Protein AF-A0A6J4YA40-F1 (afdb_monomer_lite)

Sequence (109 aa):
KDQALGWDHAGTLNLNIQYGKMSMALFAQAASFMMRSRIGLPAAQWDAQHLAKDFFRALEGDIRVKGDTIIVTYYNAPNADRMRSHYENLPDKLAAEGIQPTVPWLYDY

pLDDT: mean 81.83, std 14.82, range [37.94, 95.5]

Structure (mmCIF, N/CA/C/O backbone):
data_AF-A0A6J4YA40-F1
#
_entry.id   AF-A0A6J4YA40-F1
#
loop_
_atom_site.group_PDB
_atom_site.id
_atom_site.type_symbol
_atom_site.label_atom_id
_atom_site.label_alt_id
_atom_site.label_comp_id
_atom_site.label_asym_id
_atom_site.label_entity_id
_atom_site.label_seq_id
_atom_site.pdbx_PDB_ins_code
_atom_site.Cartn_x
_atom_site.Cartn_y
_atom_site.Cartn_z
_atom_site.occupancy
_atom_site.B_iso_or_equiv
_atom_site.auth_seq_id
_atom_site.auth_comp_id
_atom_site.auth_asym_id
_atom_site.auth_atom_id
_atom_site.pdbx_PDB_model_num
ATOM 1 N N . LYS A 1 1 ? -21.238 32.178 38.472 1.00 37.94 1 LYS A N 1
ATOM 2 C CA . LYS A 1 1 ? -20.021 31.346 38.668 1.00 37.94 1 LYS A CA 1
ATOM 3 C C . LYS A 1 1 ? -19.946 30.473 37.417 1.00 37.94 1 LYS A C 1
ATOM 5 O O . LYS A 1 1 ? -20.228 29.295 37.493 1.00 37.94 1 LYS A O 1
ATOM 10 N N . ASP A 1 2 ? -19.686 31.057 36.247 1.00 42.84 2 ASP A N 1
ATOM 11 C CA . ASP A 1 2 ? -20.047 30.396 34.983 1.00 42.84 2 ASP A CA 1
ATOM 12 C C . ASP A 1 2 ? -19.024 30.711 33.901 1.00 42.84 2 ASP A C 1
ATOM 14 O O . ASP A 1 2 ? -19.190 31.653 33.136 1.00 42.84 2 ASP A O 1
ATOM 18 N N . GLN A 1 3 ? -17.934 29.944 33.891 1.00 44.72 3 GLN A N 1
ATOM 19 C CA . GLN A 1 3 ? -17.050 29.757 32.736 1.00 44.72 3 GLN A CA 1
ATOM 20 C C . GLN A 1 3 ? -16.033 28.657 33.072 1.00 44.72 3 GLN A C 1
ATOM 22 O O . GLN A 1 3 ? -14.911 28.928 33.482 1.00 44.72 3 GLN A O 1
ATOM 27 N N . ALA A 1 4 ? -16.442 27.392 32.959 1.00 47.28 4 ALA A N 1
ATOM 28 C CA . ALA A 1 4 ? -15.507 26.260 33.024 1.00 47.28 4 ALA A CA 1
ATOM 29 C C . ALA A 1 4 ? -15.964 25.032 32.213 1.00 47.28 4 ALA A C 1
ATOM 31 O O . ALA A 1 4 ? -15.445 23.940 32.396 1.00 47.28 4 ALA A O 1
ATOM 32 N N . LEU A 1 5 ? -16.918 25.186 31.291 1.00 46.88 5 LEU A N 1
ATOM 33 C CA . LEU A 1 5 ? -17.317 24.122 30.365 1.00 46.88 5 LEU A CA 1
ATOM 34 C C . LEU A 1 5 ? -16.593 24.335 29.033 1.00 46.88 5 LEU A C 1
ATOM 36 O O . LEU A 1 5 ? -17.147 24.893 28.095 1.00 46.88 5 LEU A O 1
ATOM 40 N N . GLY A 1 6 ? -15.312 23.969 28.971 1.00 48.66 6 GLY A N 1
ATOM 41 C CA . GLY A 1 6 ? -14.576 23.958 27.698 1.00 48.66 6 GLY A CA 1
ATOM 42 C C . GLY A 1 6 ? -13.053 23.929 27.807 1.00 48.66 6 GLY A C 1
ATOM 43 O O . GLY A 1 6 ? -12.393 23.450 26.891 1.00 48.66 6 GLY A O 1
ATOM 44 N N . TRP A 1 7 ? -12.479 24.379 28.924 1.00 44.69 7 TRP A N 1
ATOM 45 C CA . TRP A 1 7 ? -11.018 24.472 29.068 1.00 44.69 7 TRP A CA 1
ATOM 46 C C . TRP A 1 7 ? -10.345 23.175 29.542 1.00 44.69 7 TRP A C 1
ATOM 48 O O . TRP A 1 7 ? -9.190 22.947 29.200 1.00 44.69 7 TRP A O 1
ATOM 58 N N . ASP A 1 8 ? -11.073 22.276 30.210 1.00 49.50 8 ASP A N 1
ATOM 59 C CA . ASP A 1 8 ? -10.515 21.010 30.723 1.00 49.50 8 ASP A CA 1
ATOM 60 C C . ASP A 1 8 ? -10.483 19.868 29.686 1.00 49.50 8 ASP A C 1
ATOM 62 O O . ASP A 1 8 ? -9.930 18.800 29.936 1.00 49.50 8 ASP A O 1
ATOM 66 N N . HIS A 1 9 ? -11.099 20.051 28.511 1.00 49.66 9 HIS A N 1
ATOM 67 C CA . HIS A 1 9 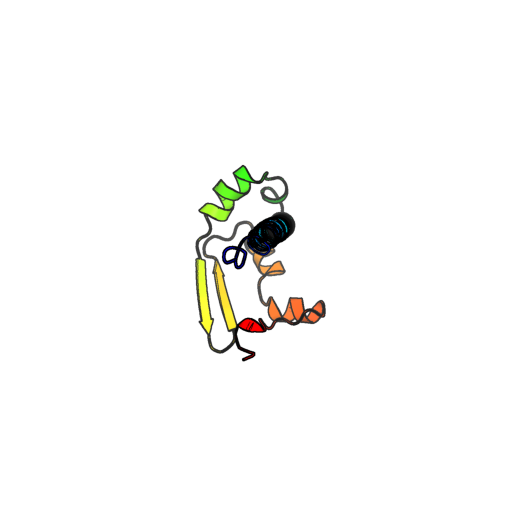? -11.136 19.044 27.431 1.00 49.66 9 HIS A CA 1
ATOM 68 C C . HIS A 1 9 ? -10.512 19.532 26.113 1.00 49.66 9 HIS A C 1
ATOM 70 O O . HIS A 1 9 ? -10.165 18.726 25.253 1.00 49.66 9 HIS A O 1
ATOM 76 N N . ALA A 1 10 ? -10.307 20.843 25.939 1.00 48.69 10 ALA A N 1
ATOM 77 C CA . ALA A 1 10 ? -9.671 21.382 24.736 1.00 48.69 10 ALA A CA 1
ATOM 78 C C . ALA A 1 10 ? -8.191 20.963 24.611 1.00 48.69 10 ALA A C 1
ATOM 80 O O . ALA A 1 10 ? -7.713 20.689 23.509 1.00 48.69 10 ALA A O 1
ATOM 81 N N . GLY A 1 11 ? -7.473 20.857 25.738 1.00 54.09 11 GLY A N 1
ATOM 82 C CA . GLY A 1 11 ? -6.084 20.385 25.764 1.00 54.09 11 GLY A CA 1
ATOM 83 C C . GLY A 1 11 ? -5.944 18.898 25.416 1.00 54.09 11 GLY A C 1
ATOM 84 O O . GLY A 1 11 ? -5.053 18.523 24.653 1.00 54.09 11 GLY A O 1
ATOM 85 N N . THR A 1 12 ? -6.858 18.054 25.904 1.00 56.47 12 THR A N 1
ATOM 86 C CA . THR A 1 12 ? -6.861 16.602 25.654 1.00 56.47 12 THR A CA 1
ATOM 87 C C . THR A 1 12 ? -7.319 16.250 24.241 1.00 56.47 12 THR A C 1
ATOM 89 O O . THR A 1 12 ? -6.730 15.367 23.622 1.00 56.47 12 THR A O 1
ATOM 92 N N . LEU A 1 13 ? -8.290 16.972 23.668 1.00 60.00 13 LEU A N 1
ATOM 93 C CA . LEU A 1 13 ? -8.649 16.821 22.252 1.00 60.00 13 LEU A CA 1
ATOM 94 C C . LEU A 1 13 ? -7.473 17.156 21.327 1.00 60.00 13 LEU A C 1
ATOM 96 O O . LEU A 1 13 ? -7.234 16.437 20.359 1.00 60.00 13 LEU A O 1
ATOM 100 N N . ASN A 1 14 ? -6.699 18.199 21.637 1.00 71.06 14 ASN A N 1
ATOM 101 C CA . ASN A 1 14 ? -5.507 18.540 20.860 1.00 71.06 14 ASN A CA 1
ATOM 102 C C . ASN A 1 14 ? -4.423 17.454 20.984 1.00 71.06 14 ASN A C 1
ATOM 104 O O . ASN A 1 14 ? -3.840 17.055 19.978 1.00 71.06 14 ASN A O 1
ATOM 108 N N . LEU A 1 15 ? -4.218 16.900 22.184 1.00 72.31 15 LEU A N 1
ATOM 109 C CA . LEU A 1 15 ? -3.323 15.757 22.402 1.00 72.31 15 LEU A CA 1
ATOM 110 C C . LEU A 1 15 ? -3.759 14.516 21.612 1.00 72.31 15 LEU A C 1
ATOM 112 O O . LEU A 1 15 ? -2.926 13.911 20.947 1.00 72.31 15 LEU A O 1
ATOM 116 N N . ASN A 1 16 ? -5.049 14.173 21.604 1.00 76.75 16 ASN A N 1
ATOM 117 C CA . ASN A 1 16 ? -5.568 13.037 20.834 1.00 76.75 16 ASN A CA 1
ATOM 118 C C . ASN A 1 16 ? -5.416 13.245 19.321 1.00 76.75 16 ASN A C 1
ATOM 120 O O . ASN A 1 16 ? -5.069 12.311 18.600 1.00 76.75 16 ASN A O 1
ATOM 124 N N . ILE A 1 17 ? -5.618 14.472 18.830 1.00 76.06 17 ILE A N 1
ATOM 125 C CA . ILE A 1 17 ? -5.391 14.819 17.420 1.00 76.06 17 ILE A CA 1
ATOM 126 C C . ILE A 1 17 ? -3.905 14.714 17.070 1.00 76.06 17 ILE A C 1
ATOM 128 O O . ILE A 1 17 ? -3.560 14.175 16.020 1.00 76.06 17 ILE A O 1
ATOM 132 N N . GLN A 1 18 ? -3.014 15.218 17.925 1.00 77.31 18 GLN A N 1
ATOM 133 C CA . GLN A 1 18 ? -1.570 15.115 17.712 1.00 77.31 18 GLN A CA 1
ATOM 134 C C . GLN A 1 18 ? -1.101 13.662 17.759 1.00 77.31 18 GLN A C 1
ATOM 136 O O . GLN A 1 18 ? -0.365 13.242 16.870 1.00 77.31 18 GLN A O 1
ATOM 141 N N . TYR A 1 19 ? -1.587 12.884 18.724 1.00 83.38 19 TYR A N 1
ATOM 142 C CA . TYR A 1 19 ? -1.314 11.457 18.829 1.00 83.38 19 TYR A CA 1
ATOM 143 C C . TYR A 1 19 ? -1.794 10.714 17.581 1.00 83.38 19 TYR A C 1
ATOM 145 O O . TYR A 1 19 ? -1.002 10.042 16.932 1.00 83.38 19 TYR A O 1
ATOM 153 N N . GLY A 1 20 ? -3.045 10.927 17.162 1.00 85.06 20 GLY A N 1
ATOM 154 C CA . GLY A 1 20 ? -3.588 10.331 15.942 1.00 85.06 20 GLY A CA 1
ATOM 155 C C . GLY A 1 20 ? -2.782 10.697 14.693 1.00 85.06 20 GLY A C 1
ATOM 156 O O . GLY A 1 20 ? -2.490 9.827 13.873 1.00 85.06 20 GLY A O 1
ATOM 157 N N . LYS A 1 21 ? -2.346 11.959 14.566 1.00 84.88 21 LYS A N 1
ATOM 158 C CA . LYS A 1 21 ? -1.458 12.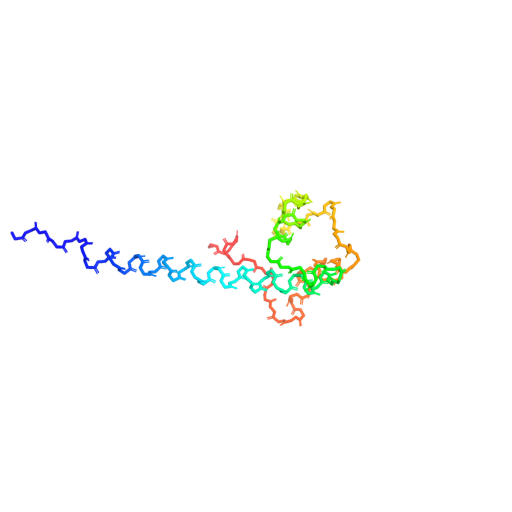401 13.477 1.00 84.88 21 LYS A CA 1
ATOM 159 C C . LYS A 1 21 ? -0.109 11.684 13.508 1.00 84.88 21 LYS A C 1
ATOM 161 O O . LYS A 1 21 ? 0.348 11.233 12.462 1.00 84.88 21 LYS A O 1
ATOM 166 N N . MET A 1 22 ? 0.518 11.563 14.678 1.00 88.44 22 MET A N 1
ATOM 167 C CA . MET A 1 22 ? 1.800 10.866 14.832 1.00 88.44 22 MET A CA 1
ATOM 168 C C . MET A 1 22 ? 1.666 9.373 14.521 1.00 88.44 22 MET A C 1
ATOM 170 O O . MET A 1 22 ? 2.459 8.841 13.748 1.00 88.44 22 MET A O 1
ATOM 174 N N . SER A 1 23 ? 0.632 8.707 15.040 1.00 90.38 23 SER A N 1
ATOM 175 C CA . SER A 1 23 ? 0.349 7.299 14.747 1.00 90.38 23 SER A CA 1
ATOM 176 C C . SER A 1 23 ? 0.110 7.071 13.255 1.00 90.38 23 SER A C 1
ATOM 178 O O . SER A 1 23 ? 0.689 6.157 12.675 1.00 90.38 23 SER A O 1
ATOM 180 N N . MET A 1 24 ? -0.675 7.933 12.602 1.00 89.75 24 MET A N 1
ATOM 181 C CA . MET A 1 24 ? -0.911 7.836 11.161 1.00 89.75 24 MET A CA 1
ATOM 182 C C . MET A 1 24 ? 0.369 8.070 10.351 1.00 89.75 24 MET A C 1
ATOM 184 O O . MET A 1 24 ? 0.611 7.364 9.374 1.00 89.75 24 MET A O 1
ATOM 188 N N . ALA A 1 25 ? 1.223 9.008 10.770 1.00 89.38 25 ALA A N 1
ATOM 189 C CA . ALA A 1 25 ? 2.520 9.227 10.137 1.00 89.38 25 ALA A CA 1
ATOM 190 C C . ALA A 1 25 ? 3.424 7.988 10.244 1.00 89.38 25 ALA A C 1
ATOM 192 O O . ALA A 1 25 ? 4.058 7.610 9.260 1.00 89.38 25 ALA A O 1
ATOM 193 N N . LEU A 1 26 ? 3.431 7.310 11.397 1.00 92.00 26 LEU A N 1
ATOM 194 C CA . LEU A 1 26 ? 4.165 6.055 11.581 1.00 92.00 26 LEU A CA 1
ATOM 195 C C . LEU A 1 26 ? 3.606 4.931 10.701 1.00 92.00 26 LEU A C 1
ATOM 197 O O . LEU A 1 26 ? 4.385 4.222 10.063 1.00 92.00 26 LEU A O 1
ATOM 201 N N . PHE A 1 27 ? 2.279 4.797 10.597 1.00 91.88 27 PHE A N 1
ATOM 202 C CA . PHE A 1 27 ? 1.665 3.837 9.676 1.00 91.88 27 PHE A CA 1
ATOM 203 C C . PHE A 1 27 ? 2.030 4.131 8.220 1.00 91.88 27 PHE A C 1
ATOM 205 O O . PHE A 1 27 ? 2.440 3.221 7.501 1.00 91.88 27 PHE A O 1
ATOM 212 N N . ALA A 1 28 ? 1.956 5.392 7.793 1.00 89.00 28 ALA A N 1
ATOM 213 C CA . ALA A 1 28 ? 2.334 5.801 6.444 1.00 89.00 28 ALA A CA 1
ATOM 214 C C . ALA A 1 28 ? 3.819 5.529 6.158 1.00 89.00 28 ALA A C 1
ATOM 216 O O . ALA A 1 28 ? 4.162 5.035 5.080 1.00 89.00 28 ALA A O 1
ATOM 217 N N . GLN A 1 29 ? 4.702 5.790 7.127 1.00 90.19 29 GLN A N 1
ATOM 218 C CA . GLN A 1 29 ? 6.129 5.498 7.017 1.00 90.19 29 GLN A CA 1
ATOM 219 C C . GLN A 1 29 ? 6.383 3.992 6.890 1.00 90.19 29 GLN A C 1
ATOM 221 O O . GLN A 1 29 ? 7.113 3.573 5.991 1.00 90.19 29 GLN A O 1
ATOM 226 N N . ALA A 1 30 ? 5.764 3.176 7.746 1.00 92.44 30 ALA A N 1
ATOM 227 C CA . ALA A 1 30 ? 5.903 1.724 7.706 1.00 92.44 30 ALA A CA 1
ATOM 228 C C . ALA A 1 30 ? 5.363 1.143 6.391 1.00 92.44 30 ALA A C 1
ATOM 230 O O . ALA A 1 30 ? 6.052 0.366 5.729 1.00 92.44 30 ALA A O 1
ATOM 231 N N . ALA A 1 31 ? 4.175 1.575 5.959 1.00 91.19 31 ALA A N 1
ATOM 232 C CA . ALA A 1 31 ? 3.574 1.159 4.696 1.00 91.19 31 ALA A CA 1
ATOM 233 C C . ALA A 1 31 ? 4.466 1.522 3.500 1.00 91.19 31 ALA A C 1
ATOM 235 O O . ALA A 1 31 ? 4.751 0.664 2.664 1.00 91.19 31 ALA A O 1
ATOM 236 N N . SER A 1 32 ? 4.984 2.753 3.460 1.00 90.81 32 SER A N 1
ATOM 237 C CA . SER A 1 32 ? 5.884 3.216 2.395 1.00 90.81 32 SER A CA 1
ATOM 238 C C . SER A 1 32 ? 7.200 2.437 2.383 1.00 90.81 32 SER A C 1
ATOM 240 O O . SER A 1 32 ? 7.684 2.052 1.317 1.00 90.81 32 SER A O 1
ATOM 242 N N . PHE A 1 33 ? 7.765 2.150 3.561 1.00 91.50 33 PHE A N 1
ATOM 243 C CA . PHE A 1 33 ? 8.985 1.356 3.704 1.00 91.50 33 PHE A CA 1
ATOM 244 C C . PHE A 1 33 ? 8.799 -0.086 3.213 1.00 91.50 33 PHE A C 1
ATOM 246 O O . PHE A 1 33 ? 9.618 -0.597 2.443 1.00 91.50 33 PHE A O 1
ATOM 253 N N . MET A 1 34 ? 7.719 -0.751 3.627 1.00 91.31 34 MET A N 1
ATOM 254 C CA . MET A 1 34 ? 7.415 -2.112 3.178 1.00 91.31 34 MET A CA 1
ATOM 255 C C . MET A 1 34 ? 7.142 -2.151 1.674 1.00 91.31 34 MET A C 1
ATOM 257 O O . MET A 1 34 ? 7.665 -3.016 0.975 1.00 91.31 34 MET A O 1
ATOM 261 N N . MET A 1 35 ? 6.375 -1.187 1.163 1.00 90.56 35 MET A N 1
ATOM 262 C CA . MET A 1 35 ? 6.053 -1.073 -0.256 1.00 90.56 35 MET A CA 1
ATOM 263 C C . MET A 1 35 ? 7.313 -0.927 -1.111 1.00 90.56 35 MET A C 1
ATOM 265 O O . MET A 1 35 ? 7.521 -1.728 -2.022 1.00 90.56 35 MET A O 1
ATOM 269 N N . ARG A 1 36 ? 8.197 0.035 -0.805 1.00 90.06 36 ARG A N 1
ATOM 270 C CA . ARG A 1 36 ? 9.430 0.231 -1.591 1.00 90.06 36 ARG A CA 1
ATOM 271 C C . ARG A 1 36 ? 10.342 -0.999 -1.561 1.00 90.06 36 ARG A C 1
ATOM 273 O O . ARG A 1 36 ? 10.993 -1.308 -2.555 1.00 90.06 36 ARG A O 1
ATOM 280 N N . SER A 1 37 ? 10.339 -1.739 -0.449 1.00 91.00 37 SER A N 1
ATOM 281 C CA . SER A 1 37 ? 11.105 -2.982 -0.308 1.00 91.00 37 SER A CA 1
ATOM 282 C C . SER A 1 37 ? 10.554 -4.096 -1.209 1.00 91.00 37 SER A C 1
ATOM 284 O O . SER A 1 37 ? 11.331 -4.808 -1.840 1.00 91.00 37 SER A O 1
ATOM 286 N N . ARG A 1 38 ? 9.222 -4.206 -1.327 1.00 91.00 38 ARG A N 1
ATOM 287 C CA . ARG A 1 38 ? 8.525 -5.176 -2.197 1.00 91.00 38 ARG A CA 1
ATOM 288 C C . ARG A 1 38 ? 8.654 -4.845 -3.688 1.00 91.00 38 ARG A C 1
ATOM 290 O O . ARG A 1 38 ? 8.811 -5.753 -4.499 1.00 91.00 38 ARG A O 1
ATOM 297 N N . ILE A 1 39 ? 8.639 -3.561 -4.056 1.00 88.81 39 ILE A N 1
ATOM 298 C CA . ILE A 1 39 ? 8.908 -3.113 -5.438 1.00 88.81 39 ILE A CA 1
ATOM 299 C C . ILE A 1 39 ? 10.352 -3.471 -5.836 1.00 88.81 39 ILE A C 1
ATOM 301 O O . ILE A 1 39 ? 10.610 -3.915 -6.959 1.00 88.81 39 ILE A O 1
ATOM 305 N N . GLY A 1 40 ? 11.296 -3.334 -4.900 1.00 89.25 40 GLY A N 1
ATOM 306 C CA . GLY A 1 40 ? 12.709 -3.650 -5.095 1.00 89.25 40 GLY A CA 1
ATOM 307 C C . GLY A 1 40 ? 13.496 -2.512 -5.744 1.00 89.25 40 GLY A C 1
ATOM 308 O O . GLY A 1 40 ? 13.078 -1.359 -5.713 1.00 89.25 40 GLY A O 1
ATOM 309 N N . LEU A 1 41 ? 14.677 -2.809 -6.294 1.00 87.81 41 LEU A N 1
ATOM 310 C CA . LEU A 1 41 ? 15.540 -1.783 -6.889 1.00 87.81 41 LEU A CA 1
ATOM 311 C C . LEU A 1 41 ? 14.913 -1.167 -8.160 1.00 87.81 41 LEU A C 1
ATOM 313 O O . LEU A 1 41 ? 14.277 -1.891 -8.929 1.00 87.81 41 LEU A O 1
ATOM 317 N N . PRO A 1 42 ? 15.106 0.147 -8.394 1.00 88.06 42 PRO A N 1
ATOM 318 C CA . PRO A 1 42 ? 15.827 1.099 -7.535 1.00 88.06 42 PRO A CA 1
ATOM 319 C C . PRO A 1 42 ? 14.991 1.650 -6.361 1.00 88.06 42 PRO A C 1
ATOM 321 O O . PRO A 1 42 ? 15.562 2.215 -5.431 1.00 88.06 42 PRO A O 1
ATOM 324 N N . ALA A 1 43 ? 13.669 1.441 -6.355 1.00 87.81 43 ALA A N 1
ATOM 325 C CA . ALA A 1 43 ? 12.744 2.015 -5.371 1.00 87.81 43 ALA A CA 1
ATOM 326 C C . ALA A 1 43 ? 13.104 1.716 -3.906 1.00 87.81 43 ALA A C 1
ATOM 328 O O . ALA A 1 43 ? 12.935 2.571 -3.039 1.00 87.81 43 ALA A O 1
ATOM 329 N N . ALA A 1 44 ? 13.670 0.541 -3.624 1.00 88.88 44 ALA A N 1
ATOM 330 C CA . ALA A 1 44 ? 14.123 0.158 -2.286 1.00 88.88 44 ALA A CA 1
ATOM 331 C C . ALA A 1 44 ? 15.157 1.129 -1.673 1.00 88.88 44 ALA A C 1
ATOM 333 O O . ALA A 1 44 ? 15.251 1.215 -0.449 1.00 88.88 44 ALA A O 1
ATOM 334 N N . GLN A 1 45 ? 15.910 1.863 -2.501 1.00 90.19 45 GLN A N 1
ATOM 335 C CA . GLN A 1 45 ? 16.936 2.824 -2.076 1.00 90.19 45 GLN A CA 1
ATOM 336 C C . GLN A 1 45 ? 16.466 4.281 -2.114 1.00 90.19 45 GLN A C 1
ATOM 338 O O . GLN A 1 45 ? 17.193 5.165 -1.668 1.00 90.19 45 GLN A O 1
ATOM 343 N N . TRP A 1 46 ? 15.270 4.552 -2.636 1.00 89.69 46 TRP A N 1
ATOM 344 C CA . TRP A 1 46 ? 14.763 5.916 -2.724 1.00 89.69 46 TRP A CA 1
ATOM 345 C C . TRP A 1 46 ? 14.465 6.487 -1.341 1.00 89.69 46 TRP A C 1
ATOM 347 O O . TRP A 1 46 ? 13.866 5.826 -0.485 1.00 89.69 46 TRP A O 1
ATOM 357 N N . ASP A 1 47 ? 14.861 7.741 -1.137 1.00 87.25 47 ASP A N 1
ATOM 358 C CA . ASP A 1 47 ? 14.390 8.535 -0.009 1.00 87.25 47 ASP A CA 1
ATOM 359 C C . ASP A 1 47 ? 12.918 8.947 -0.197 1.00 87.25 47 ASP A C 1
ATOM 361 O O . ASP A 1 47 ? 12.284 8.686 -1.224 1.00 87.25 47 ASP A O 1
ATOM 365 N N . ALA A 1 48 ? 12.350 9.581 0.828 1.00 85.44 48 ALA A N 1
ATOM 366 C CA . ALA A 1 48 ? 10.950 9.986 0.816 1.00 85.44 48 ALA A CA 1
ATOM 367 C C . ALA A 1 48 ? 10.622 10.990 -0.305 1.00 85.44 48 ALA A C 1
ATOM 369 O O . ALA A 1 48 ? 9.517 10.951 -0.846 1.00 85.44 48 ALA A O 1
ATOM 370 N N . GLN A 1 49 ? 11.558 11.873 -0.670 1.00 87.44 49 GLN A N 1
ATOM 371 C CA . GLN A 1 49 ? 11.321 12.911 -1.672 1.00 87.44 49 GLN A CA 1
ATOM 372 C C . GLN A 1 49 ? 11.295 12.321 -3.085 1.00 87.44 49 GLN A C 1
ATOM 374 O O . GLN A 1 49 ? 10.385 12.628 -3.858 1.00 87.44 49 GLN A O 1
ATOM 379 N N . HIS A 1 50 ? 12.244 11.439 -3.399 1.00 88.88 50 HIS A N 1
ATOM 380 C CA . HIS A 1 50 ? 12.266 10.690 -4.653 1.00 88.88 50 HIS A CA 1
ATOM 381 C C . HIS A 1 50 ? 11.024 9.805 -4.780 1.00 88.88 50 HIS A C 1
ATOM 383 O O . HIS A 1 50 ? 10.329 9.866 -5.791 1.00 88.88 50 HIS A O 1
ATOM 389 N N . LEU A 1 51 ? 10.658 9.069 -3.722 1.00 87.88 51 LEU A N 1
ATOM 390 C CA . LEU A 1 51 ? 9.449 8.241 -3.723 1.00 87.88 51 LEU A CA 1
ATOM 391 C C . LEU A 1 51 ? 8.178 9.077 -3.956 1.00 87.88 51 LEU A C 1
ATOM 393 O O . LEU A 1 51 ? 7.310 8.684 -4.733 1.00 87.88 51 LEU A O 1
ATOM 397 N N . ALA A 1 52 ? 8.067 10.251 -3.333 1.00 87.75 52 ALA A N 1
ATOM 398 C CA . ALA A 1 52 ? 6.932 11.147 -3.543 1.00 87.75 52 ALA A CA 1
ATOM 399 C C . ALA A 1 52 ? 6.824 11.643 -4.987 1.00 87.75 52 ALA A C 1
ATOM 401 O O . ALA A 1 52 ? 5.734 11.655 -5.562 1.00 87.75 52 ALA A O 1
ATOM 402 N N . LYS A 1 53 ? 7.950 12.044 -5.577 1.00 87.62 53 LYS A N 1
ATOM 403 C CA . LYS A 1 53 ? 7.988 12.619 -6.919 1.00 87.62 53 LYS A CA 1
ATOM 404 C C . LYS A 1 53 ? 7.812 11.574 -8.018 1.00 87.62 53 LYS A C 1
ATOM 406 O O . LYS A 1 53 ? 7.082 11.843 -8.965 1.00 87.62 53 LYS A O 1
ATOM 411 N N . ASP A 1 54 ? 8.473 10.430 -7.896 1.00 86.12 54 ASP A N 1
ATOM 412 C CA . ASP A 1 54 ? 8.604 9.475 -8.999 1.00 86.12 54 ASP A CA 1
ATOM 413 C C . ASP A 1 54 ? 7.645 8.286 -8.868 1.00 86.12 54 ASP A C 1
ATOM 415 O O . ASP A 1 54 ? 7.279 7.691 -9.876 1.00 86.12 54 ASP A O 1
ATOM 419 N N . PHE A 1 55 ? 7.192 7.958 -7.651 1.00 85.00 55 PHE A N 1
ATOM 420 C CA . PHE A 1 55 ? 6.177 6.925 -7.431 1.00 85.00 55 PHE A CA 1
ATOM 421 C C . PHE A 1 55 ? 4.803 7.544 -7.168 1.00 85.00 55 PHE A C 1
ATOM 423 O O . PHE A 1 55 ? 3.914 7.422 -8.001 1.00 85.00 55 PHE A O 1
ATOM 430 N N . PHE A 1 56 ? 4.618 8.254 -6.047 1.00 84.50 56 PHE A N 1
ATOM 431 C CA . PHE A 1 56 ? 3.280 8.692 -5.620 1.00 84.50 56 PHE A CA 1
ATOM 432 C C . PHE A 1 56 ? 2.620 9.689 -6.578 1.00 84.50 56 PHE A C 1
ATOM 434 O O . PHE A 1 56 ? 1.409 9.640 -6.769 1.00 84.50 56 PHE A O 1
ATOM 441 N N . ARG A 1 57 ? 3.396 10.573 -7.212 1.00 84.06 57 ARG A N 1
ATOM 442 C CA . ARG A 1 57 ? 2.871 11.516 -8.212 1.00 84.06 57 ARG A CA 1
ATOM 443 C C . ARG A 1 57 ? 2.594 10.864 -9.570 1.00 84.06 57 ARG A C 1
ATOM 445 O O . ARG A 1 57 ? 1.760 11.373 -10.309 1.00 84.06 57 ARG A O 1
ATOM 452 N N . ALA A 1 58 ? 3.287 9.774 -9.891 1.00 79.06 58 ALA A N 1
ATOM 453 C CA . ALA A 1 58 ? 3.075 8.996 -11.110 1.00 79.06 58 ALA A CA 1
ATOM 454 C C . ALA A 1 58 ? 2.028 7.883 -10.919 1.00 79.06 58 ALA A C 1
ATOM 456 O O . AL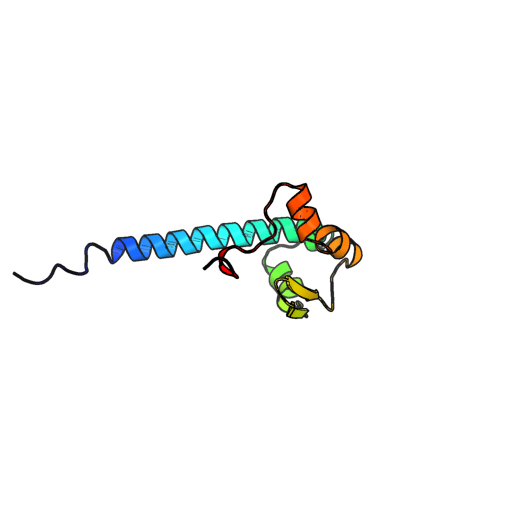A A 1 58 ? 1.815 7.088 -11.834 1.00 79.06 58 ALA A O 1
ATOM 457 N N . LEU A 1 59 ? 1.392 7.810 -9.738 1.00 78.25 59 LEU A N 1
ATOM 458 C CA . LEU A 1 59 ? 0.359 6.823 -9.466 1.00 78.25 59 LEU A CA 1
ATOM 459 C C . LEU A 1 59 ? -0.874 7.087 -10.340 1.00 78.25 59 LEU A C 1
ATOM 461 O O . LEU A 1 59 ? -1.710 7.929 -10.023 1.00 78.25 59 LEU A O 1
ATOM 465 N N . GLU A 1 60 ? -1.008 6.310 -11.408 1.00 83.44 60 GLU A N 1
ATOM 466 C CA . GLU A 1 60 ? -2.196 6.270 -12.254 1.00 83.44 60 GLU A CA 1
ATOM 467 C C . GLU A 1 60 ? -2.960 4.965 -12.033 1.00 83.44 60 GLU A C 1
ATOM 469 O O . GLU A 1 60 ? -2.429 3.866 -12.211 1.00 83.44 60 GLU A O 1
ATOM 474 N N . GLY A 1 61 ? -4.228 5.073 -11.653 1.00 87.94 61 GLY A N 1
ATOM 475 C CA . GLY A 1 61 ? -5.056 3.916 -11.354 1.00 87.94 61 GLY A CA 1
ATOM 476 C C . GLY A 1 61 ? -6.520 4.273 -11.163 1.00 87.94 61 GLY A C 1
ATOM 477 O O . GLY A 1 61 ? -6.896 5.445 -11.157 1.00 87.94 61 GLY A O 1
ATOM 478 N N . ASP A 1 62 ? -7.339 3.245 -10.982 1.00 91.88 62 ASP A N 1
ATOM 479 C CA . ASP A 1 62 ? -8.724 3.383 -10.550 1.00 91.88 62 ASP A CA 1
ATOM 480 C C . ASP A 1 62 ? -8.998 2.493 -9.343 1.00 91.88 62 ASP A C 1
ATOM 482 O O . ASP A 1 62 ? -8.413 1.420 -9.176 1.00 91.88 62 ASP A O 1
ATOM 486 N N . ILE A 1 63 ? -9.907 2.967 -8.499 1.00 91.12 63 ILE A N 1
ATOM 487 C CA . ILE A 1 63 ? -10.464 2.200 -7.395 1.00 91.12 63 ILE A CA 1
ATOM 488 C C . ILE A 1 63 ? -11.950 2.066 -7.678 1.00 91.12 63 ILE A C 1
ATOM 490 O O . ILE A 1 63 ? -12.651 3.062 -7.867 1.00 91.12 63 ILE A O 1
ATOM 494 N N . ARG A 1 64 ? -12.433 0.830 -7.692 1.00 91.94 64 ARG A N 1
ATOM 495 C CA . ARG A 1 64 ? -13.842 0.507 -7.902 1.00 91.94 64 ARG A CA 1
ATOM 496 C C . ARG A 1 64 ? -14.291 -0.541 -6.906 1.00 91.94 64 ARG A C 1
ATOM 498 O O . ARG A 1 64 ? -13.498 -1.359 -6.450 1.00 91.94 64 ARG A O 1
ATOM 505 N N . VAL A 1 65 ? -15.577 -0.532 -6.602 1.00 89.62 65 VAL A N 1
ATOM 506 C CA . VAL A 1 65 ? -16.201 -1.547 -5.756 1.00 89.62 65 VAL A CA 1
ATOM 507 C C . VAL A 1 65 ? -17.078 -2.418 -6.640 1.00 89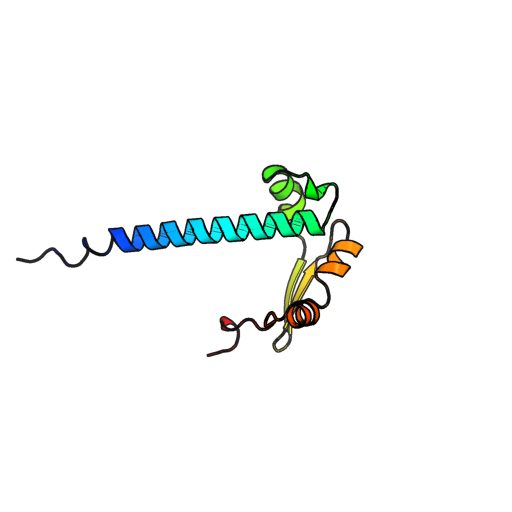.62 65 VAL A C 1
ATOM 509 O O . VAL A 1 65 ? -17.876 -1.908 -7.428 1.00 89.62 65 VAL A O 1
ATOM 512 N N . LYS A 1 66 ? -16.915 -3.735 -6.534 1.00 89.00 66 LYS A N 1
ATOM 513 C CA . LYS A 1 66 ? -17.776 -4.717 -7.193 1.00 89.00 66 LYS A CA 1
ATOM 514 C C . LYS A 1 66 ? -18.281 -5.694 -6.141 1.00 89.00 66 LYS A C 1
ATOM 516 O O . LYS A 1 66 ? -17.521 -6.532 -5.669 1.00 89.00 66 LYS A O 1
ATOM 521 N N . GLY A 1 67 ? -19.563 -5.584 -5.801 1.00 86.31 67 GLY A N 1
ATOM 522 C CA . GLY A 1 67 ? -20.127 -6.326 -4.675 1.00 86.31 67 GLY A CA 1
ATOM 523 C C . GLY A 1 67 ? -19.481 -5.873 -3.366 1.00 86.31 67 GLY A C 1
ATOM 524 O O . GLY A 1 67 ? -19.537 -4.693 -3.040 1.00 86.31 67 GLY A O 1
ATOM 525 N N . ASP A 1 68 ? -18.843 -6.806 -2.670 1.00 85.19 68 ASP A N 1
ATOM 526 C CA . ASP A 1 68 ? -18.105 -6.623 -1.414 1.00 85.19 68 ASP A CA 1
ATOM 527 C C . ASP A 1 68 ? -16.593 -6.407 -1.616 1.00 85.19 68 ASP A C 1
ATOM 529 O O . ASP A 1 68 ? -15.840 -6.254 -0.655 1.00 85.19 68 ASP A O 1
ATOM 533 N N . THR A 1 69 ? -16.128 -6.397 -2.867 1.00 86.81 69 THR A N 1
ATOM 534 C CA . THR A 1 69 ? -14.702 -6.400 -3.187 1.00 86.81 69 THR A CA 1
ATOM 535 C C . THR A 1 69 ? -14.245 -5.036 -3.699 1.00 86.81 69 THR A C 1
ATOM 537 O O . THR A 1 69 ? -14.764 -4.519 -4.695 1.00 86.81 69 THR A O 1
ATOM 540 N N . ILE A 1 70 ? -13.217 -4.472 -3.054 1.00 90.06 70 ILE A N 1
ATOM 541 C CA . ILE A 1 70 ? -12.474 -3.317 -3.572 1.00 90.06 70 ILE A CA 1
ATOM 542 C C . ILE A 1 70 ? -11.479 -3.820 -4.617 1.00 90.06 70 ILE A C 1
ATOM 544 O O . ILE A 1 70 ? -10.583 -4.607 -4.316 1.00 90.06 70 ILE A O 1
ATOM 548 N N . ILE A 1 71 ? -11.614 -3.337 -5.846 1.00 92.44 71 ILE A N 1
ATOM 549 C CA . ILE A 1 71 ? -10.702 -3.625 -6.948 1.00 92.44 71 ILE A CA 1
ATOM 550 C C . ILE A 1 71 ? -9.867 -2.374 -7.197 1.00 92.44 71 ILE A C 1
ATOM 552 O O . ILE A 1 71 ? -10.407 -1.308 -7.495 1.00 92.44 71 ILE A O 1
ATOM 556 N N . VAL A 1 72 ? -8.550 -2.528 -7.097 1.00 92.06 72 VAL A N 1
ATOM 557 C CA . VAL A 1 72 ? -7.575 -1.477 -7.397 1.00 92.06 72 VAL A CA 1
ATOM 558 C C . VAL A 1 72 ? -6.846 -1.859 -8.679 1.00 92.06 72 VAL A C 1
ATOM 560 O O . VAL A 1 72 ? -6.156 -2.878 -8.715 1.00 92.06 72 VAL A O 1
ATOM 563 N N . THR A 1 73 ? -6.992 -1.055 -9.729 1.00 91.50 73 THR A N 1
ATOM 564 C CA . THR A 1 73 ? -6.205 -1.206 -10.960 1.00 91.50 73 THR A CA 1
ATOM 565 C C . THR A 1 73 ? -5.090 -0.178 -10.961 1.00 91.50 73 THR A C 1
ATOM 567 O O . THR A 1 73 ? -5.323 0.991 -10.658 1.00 91.50 73 THR A O 1
ATOM 570 N N . TYR A 1 74 ? -3.891 -0.597 -11.354 1.00 87.94 74 TYR A N 1
ATOM 571 C CA . TYR A 1 74 ? -2.744 0.291 -11.483 1.00 87.94 74 TYR A CA 1
ATOM 572 C C . TYR A 1 74 ? -2.188 0.230 -12.908 1.00 87.94 74 TYR A C 1
ATOM 574 O O . TYR A 1 74 ? -1.803 -0.844 -13.370 1.00 87.94 74 TYR A O 1
ATOM 582 N N . TYR A 1 75 ? -2.191 1.361 -13.620 1.00 83.00 75 TYR A N 1
ATOM 583 C CA . TYR A 1 75 ? -1.963 1.403 -15.069 1.00 83.00 75 TYR A CA 1
ATOM 584 C C . TYR A 1 75 ? -0.480 1.467 -15.463 1.00 83.00 75 TYR A C 1
ATOM 586 O O . TYR A 1 75 ? -0.137 1.038 -16.559 1.00 83.00 75 TYR A O 1
ATOM 594 N N . ASN A 1 76 ? 0.408 1.898 -14.559 1.00 82.62 76 ASN A N 1
ATOM 595 C CA . ASN A 1 76 ? 1.847 2.054 -14.813 1.00 82.62 76 ASN A CA 1
ATOM 596 C C . ASN A 1 76 ? 2.702 1.538 -13.635 1.00 82.62 76 ASN A C 1
ATOM 598 O O . ASN A 1 76 ? 3.482 2.265 -13.020 1.00 82.62 76 ASN A O 1
ATOM 602 N N . ALA A 1 77 ? 2.529 0.254 -13.299 1.00 80.81 77 ALA A N 1
ATOM 603 C CA . ALA A 1 77 ? 3.254 -0.446 -12.232 1.00 80.81 77 ALA A CA 1
ATOM 604 C C . ALA A 1 77 ? 4.778 -0.504 -12.460 1.00 80.81 77 ALA A C 1
ATOM 606 O O . ALA A 1 77 ? 5.215 -1.245 -13.345 1.00 80.81 77 ALA A O 1
ATOM 607 N N . PRO A 1 78 ? 5.619 0.181 -11.651 1.00 79.88 78 PRO A N 1
ATOM 608 C CA . PRO A 1 78 ? 7.053 -0.066 -11.694 1.00 79.88 78 PRO A CA 1
ATOM 609 C C . PRO A 1 78 ? 7.324 -1.480 -11.182 1.00 79.88 78 PRO A C 1
ATOM 611 O O . PRO A 1 78 ? 6.774 -1.895 -10.162 1.00 79.88 78 PRO A O 1
ATOM 614 N N . ASN A 1 79 ? 8.172 -2.231 -11.885 1.00 85.94 79 ASN A N 1
ATOM 615 C CA . ASN A 1 79 ? 8.417 -3.650 -11.603 1.00 85.94 79 ASN A CA 1
ATOM 616 C C . ASN A 1 79 ? 7.101 -4.448 -11.477 1.00 85.94 79 ASN A C 1
ATOM 618 O O . ASN A 1 79 ? 6.878 -5.144 -10.482 1.00 85.94 79 ASN A O 1
ATOM 622 N N . ALA A 1 80 ? 6.229 -4.328 -12.486 1.00 86.94 80 ALA A N 1
ATOM 623 C CA . ALA A 1 80 ? 4.875 -4.886 -12.501 1.00 86.94 80 ALA A CA 1
ATOM 624 C C . ALA A 1 80 ? 4.792 -6.351 -12.045 1.00 86.94 80 ALA A C 1
ATOM 626 O O . ALA A 1 80 ? 3.905 -6.683 -11.265 1.00 86.94 80 ALA A O 1
ATOM 627 N N . ASP A 1 81 ? 5.736 -7.205 -12.448 1.00 89.88 81 ASP A N 1
ATOM 628 C CA . ASP A 1 81 ? 5.750 -8.619 -12.050 1.00 89.88 81 ASP A CA 1
ATOM 629 C C . ASP A 1 81 ? 5.928 -8.805 -10.536 1.00 89.88 81 ASP A C 1
ATOM 631 O O . ASP A 1 81 ? 5.235 -9.617 -9.921 1.00 89.88 81 ASP A O 1
ATOM 635 N N . ARG A 1 82 ? 6.796 -8.002 -9.903 1.00 89.75 82 ARG A N 1
ATOM 636 C CA . ARG A 1 82 ? 6.969 -8.000 -8.441 1.00 89.75 82 ARG A CA 1
ATOM 637 C C . ARG A 1 82 ? 5.762 -7.414 -7.728 1.00 89.75 82 ARG A C 1
ATOM 639 O O . ARG A 1 82 ? 5.332 -7.930 -6.698 1.00 89.75 82 ARG A O 1
ATOM 646 N N . MET A 1 83 ? 5.193 -6.336 -8.260 1.00 88.50 83 MET A N 1
ATOM 647 C CA . MET A 1 83 ? 3.973 -5.778 -7.678 1.00 88.50 83 MET A CA 1
ATOM 648 C C . MET A 1 83 ? 2.830 -6.790 -7.754 1.00 88.50 83 MET A C 1
ATOM 650 O O . MET A 1 83 ? 2.146 -7.010 -6.760 1.00 88.50 83 MET A O 1
ATOM 654 N N . ARG A 1 84 ? 2.682 -7.482 -8.883 1.00 90.81 84 ARG A N 1
ATOM 655 C CA . ARG A 1 84 ? 1.692 -8.540 -9.071 1.00 90.81 84 ARG A CA 1
ATOM 656 C C . ARG A 1 84 ? 1.898 -9.680 -8.074 1.00 90.81 84 ARG A C 1
ATOM 658 O O . ARG A 1 84 ? 0.967 -10.042 -7.354 1.00 90.81 84 ARG A O 1
ATOM 665 N N . SER A 1 85 ? 3.132 -10.168 -7.925 1.00 92.88 85 SER A N 1
ATOM 666 C CA . SER A 1 85 ? 3.441 -11.244 -6.976 1.00 92.88 85 SER A CA 1
ATOM 667 C C . SER A 1 85 ? 3.134 -10.877 -5.525 1.00 92.88 85 SER A C 1
ATOM 669 O O . SER A 1 85 ? 2.808 -11.762 -4.740 1.00 92.88 85 SER A O 1
ATOM 671 N N . HIS A 1 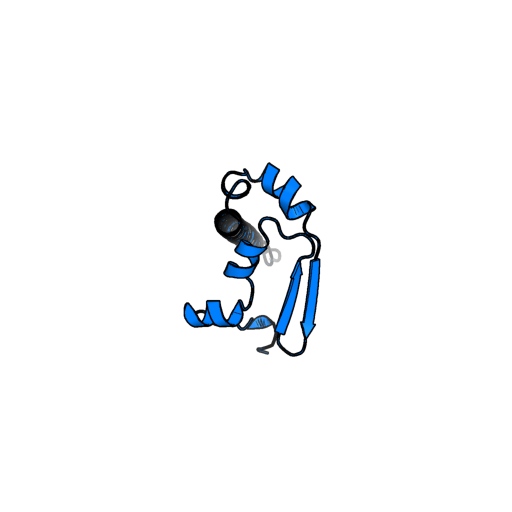86 ? 3.177 -9.597 -5.147 1.00 91.19 86 HIS A N 1
ATOM 672 C CA . HIS A 1 86 ? 2.864 -9.155 -3.785 1.00 91.19 86 HIS A CA 1
ATOM 673 C C . HIS A 1 86 ? 1.407 -8.726 -3.579 1.00 91.19 86 HIS A C 1
ATOM 675 O O . HIS A 1 86 ? 0.854 -9.021 -2.525 1.00 91.19 86 HIS A O 1
ATOM 681 N N . TYR A 1 87 ? 0.773 -8.089 -4.563 1.00 90.88 87 TYR A N 1
ATOM 682 C CA . TYR A 1 87 ? -0.490 -7.368 -4.365 1.00 90.88 87 TYR A CA 1
ATOM 683 C C . TYR A 1 87 ? -1.687 -7.935 -5.136 1.00 90.88 87 TYR A C 1
ATOM 685 O O . TYR A 1 87 ? -2.820 -7.634 -4.775 1.00 90.88 87 TYR A O 1
ATOM 693 N N . GLU A 1 88 ? -1.484 -8.776 -6.154 1.00 93.25 88 GLU A N 1
ATOM 694 C CA . GLU A 1 88 ? -2.607 -9.473 -6.797 1.00 93.25 88 GLU A CA 1
ATOM 695 C C . GLU A 1 88 ? -3.149 -10.575 -5.875 1.00 93.25 88 GLU A C 1
ATOM 697 O O . GLU A 1 88 ? -2.374 -11.179 -5.131 1.00 93.25 88 GLU A O 1
ATOM 702 N N . ASN A 1 89 ? -4.463 -10.826 -5.891 1.00 93.81 89 ASN A N 1
ATOM 703 C CA . ASN A 1 89 ? -5.137 -11.775 -4.988 1.00 93.81 89 ASN A CA 1
ATOM 704 C C . ASN A 1 89 ? -4.783 -11.538 -3.507 1.00 93.81 89 ASN A C 1
ATOM 706 O O . ASN A 1 89 ? -4.516 -12.466 -2.745 1.00 93.81 89 ASN A O 1
ATOM 710 N N . LEU A 1 90 ? -4.738 -10.260 -3.108 1.00 92.50 90 LEU A N 1
ATOM 711 C CA . LEU A 1 90 ? -4.388 -9.852 -1.749 1.00 92.50 90 LEU A CA 1
ATOM 712 C C . LEU A 1 90 ? -5.250 -10.523 -0.660 1.00 92.50 90 LEU A C 1
ATOM 714 O O . LEU A 1 90 ? -4.665 -10.900 0.354 1.00 92.50 90 LEU A O 1
ATOM 718 N N . PRO A 1 91 ? -6.573 -10.737 -0.839 1.00 92.69 91 PRO A N 1
ATOM 719 C CA . PRO A 1 91 ? -7.384 -11.422 0.166 1.00 92.69 91 PRO A CA 1
ATOM 720 C C . PRO A 1 91 ? -6.855 -12.810 0.547 1.00 92.69 91 PRO A C 1
ATOM 722 O O . PRO A 1 91 ? -6.724 -13.103 1.733 1.00 92.69 91 PRO A O 1
ATOM 725 N N . ASP A 1 92 ? -6.466 -13.623 -0.439 1.00 94.88 92 ASP A N 1
ATOM 726 C CA . ASP A 1 92 ? -5.951 -14.978 -0.202 1.00 94.88 92 ASP A CA 1
ATOM 727 C C . ASP A 1 92 ? -4.601 -14.949 0.522 1.00 94.88 92 ASP A C 1
ATOM 729 O O . ASP A 1 92 ? -4.338 -15.760 1.410 1.00 94.88 92 ASP A O 1
ATOM 733 N N . LYS A 1 93 ? -3.743 -13.980 0.177 1.00 94.50 93 LYS A N 1
ATOM 734 C CA . LYS A 1 93 ? -2.433 -13.798 0.821 1.00 94.50 93 LYS A CA 1
ATOM 735 C C . LYS A 1 93 ? -2.575 -13.373 2.276 1.00 94.50 93 LYS A C 1
ATOM 737 O O . LYS A 1 93 ? -1.907 -13.933 3.137 1.00 94.50 93 LYS A O 1
ATOM 742 N N . LEU A 1 94 ? -3.465 -12.421 2.551 1.00 92.38 94 LEU A N 1
ATOM 743 C CA . LEU A 1 94 ? -3.759 -11.987 3.915 1.00 92.38 94 LEU A CA 1
ATOM 744 C C . LEU A 1 94 ? -4.334 -13.140 4.740 1.00 92.38 94 LEU A C 1
ATOM 746 O O . LEU A 1 94 ? -3.854 -13.391 5.843 1.00 92.38 94 LEU A O 1
ATOM 750 N N . ALA A 1 95 ? -5.281 -13.898 4.182 1.00 94.38 95 ALA A N 1
ATOM 751 C CA . ALA A 1 95 ? -5.847 -15.064 4.850 1.00 94.38 95 ALA A CA 1
ATOM 752 C C . ALA A 1 95 ? -4.780 -16.133 5.157 1.00 94.38 95 ALA A C 1
ATOM 754 O O . ALA A 1 95 ? -4.779 -16.697 6.250 1.00 94.38 95 ALA A O 1
ATOM 755 N N . ALA A 1 96 ? -3.833 -16.368 4.241 1.00 95.50 96 ALA A N 1
ATOM 756 C CA . ALA A 1 96 ? -2.700 -17.270 4.464 1.00 95.50 96 ALA A CA 1
ATOM 757 C C . ALA A 1 96 ? -1.752 -16.788 5.581 1.00 95.50 96 ALA A C 1
ATOM 759 O O . ALA A 1 96 ? -1.131 -17.608 6.255 1.00 95.50 96 ALA A O 1
ATOM 760 N N . GLU A 1 97 ? -1.667 -15.476 5.809 1.00 94.06 97 GLU A N 1
ATOM 761 C CA . GLU A 1 97 ? -0.940 -14.858 6.927 1.00 94.06 97 GLU A CA 1
ATOM 762 C C . GLU A 1 97 ? -1.771 -14.799 8.229 1.00 94.06 97 GLU A C 1
ATOM 764 O O . GLU A 1 97 ? -1.301 -14.280 9.241 1.00 94.06 97 GLU A O 1
ATOM 769 N N . GLY A 1 98 ? -2.999 -15.333 8.236 1.00 94.44 98 GLY A N 1
ATOM 770 C CA . GLY A 1 98 ? -3.913 -15.277 9.383 1.00 94.44 98 GLY A CA 1
ATOM 771 C C . GLY A 1 98 ? -4.547 -13.899 9.604 1.00 94.44 98 GLY A C 1
ATOM 772 O O . GLY A 1 98 ? -5.090 -13.631 10.675 1.00 94.44 98 GLY A O 1
ATOM 773 N N . ILE A 1 99 ? -4.475 -13.018 8.605 1.00 91.69 99 ILE A N 1
ATOM 774 C CA . ILE A 1 99 ? -5.040 -11.671 8.628 1.00 91.69 99 ILE A CA 1
ATOM 775 C C . ILE A 1 99 ? -6.413 -11.707 7.961 1.00 91.69 99 ILE A C 1
ATOM 777 O O . ILE A 1 99 ? -6.563 -12.193 6.841 1.00 91.69 99 ILE A O 1
ATOM 781 N N . GLN A 1 100 ? -7.424 -11.157 8.634 1.00 90.69 100 GLN A N 1
ATOM 782 C CA . GLN A 1 100 ? -8.764 -11.047 8.069 1.00 90.69 100 GLN A CA 1
ATOM 783 C C . GLN A 1 100 ? -8.756 -10.063 6.880 1.00 90.69 100 GLN A C 1
ATOM 785 O O . GLN A 1 100 ? -8.415 -8.895 7.071 1.00 90.69 100 GLN A O 1
ATOM 790 N N . PRO A 1 101 ? -9.118 -10.499 5.655 1.00 89.25 101 PRO A N 1
ATOM 791 C CA . PRO A 1 101 ? -9.017 -9.658 4.462 1.00 89.25 101 PRO A CA 1
ATOM 792 C C . PRO A 1 101 ? -10.210 -8.709 4.276 1.00 89.25 101 PRO A C 1
ATOM 794 O O . PRO A 1 101 ? -10.209 -7.899 3.350 1.00 89.25 101 PRO A O 1
ATOM 797 N N . THR A 1 102 ? -11.238 -8.817 5.120 1.00 87.69 102 THR A N 1
ATOM 798 C CA . THR A 1 102 ? -12.410 -7.941 5.083 1.00 87.69 102 THR A CA 1
ATOM 799 C C . THR A 1 102 ? -12.106 -6.620 5.777 1.00 87.69 102 THR A C 1
ATOM 801 O O . THR A 1 102 ? -11.360 -6.569 6.752 1.00 87.69 102 THR A O 1
ATOM 804 N N . VAL A 1 103 ? -12.688 -5.533 5.272 1.00 81.44 103 VAL A N 1
ATOM 805 C CA . VAL A 1 103 ? -12.581 -4.207 5.886 1.00 81.44 103 VAL A CA 1
ATOM 806 C C . VAL A 1 103 ? -13.801 -4.018 6.792 1.00 81.44 103 VAL A C 1
ATOM 808 O O . VAL A 1 103 ? -14.887 -3.786 6.258 1.00 81.44 103 VAL A O 1
ATOM 811 N N . PRO A 1 104 ? -13.663 -4.103 8.130 1.00 69.88 104 PRO A N 1
ATOM 812 C CA . PRO A 1 104 ? -14.824 -4.211 9.018 1.00 69.88 104 PRO A CA 1
ATOM 813 C C . PRO A 1 104 ? -15.752 -2.998 8.910 1.00 69.88 104 PRO A C 1
ATOM 815 O O . PRO A 1 104 ? -16.955 -3.114 8.735 1.00 69.88 104 PRO A O 1
ATOM 818 N N . TRP A 1 105 ? -15.187 -1.792 8.862 1.00 67.44 10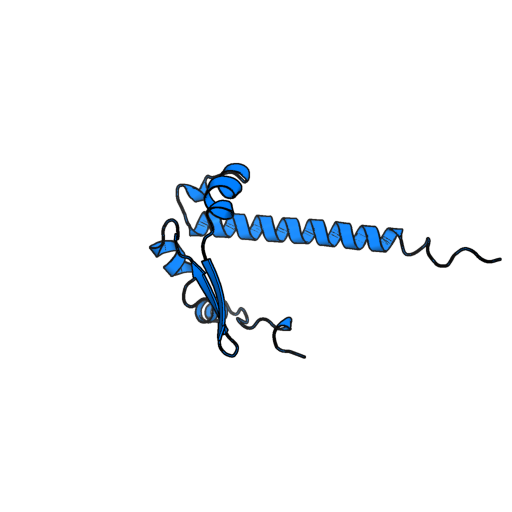5 TRP A N 1
ATOM 819 C CA . TRP A 1 105 ? -15.964 -0.550 8.769 1.00 67.44 105 TRP A CA 1
ATOM 820 C C . TRP A 1 105 ? -16.574 -0.270 7.386 1.00 67.44 105 TRP A C 1
ATOM 822 O O . TRP A 1 105 ? -17.201 0.772 7.207 1.00 67.44 105 TRP A O 1
ATOM 832 N N . LEU A 1 106 ? -16.354 -1.135 6.391 1.00 64.81 106 LEU A N 1
ATOM 833 C CA . LEU A 1 106 ? -16.937 -0.962 5.060 1.00 64.81 106 LEU A CA 1
ATOM 834 C C . LEU A 1 106 ? -18.325 -1.615 4.953 1.00 64.81 106 LEU A C 1
ATOM 836 O O . LEU A 1 106 ? -19.137 -1.121 4.177 1.00 64.81 106 LEU A O 1
ATOM 840 N N . TYR A 1 107 ? -18.608 -2.669 5.737 1.00 58.62 107 TYR A N 1
ATOM 841 C CA . TYR A 1 107 ? -19.889 -3.394 5.695 1.00 58.62 107 TYR A CA 1
ATOM 842 C C . TYR A 1 107 ? -20.376 -3.998 7.035 1.00 58.62 107 TYR A C 1
ATOM 844 O O . TYR A 1 107 ? -21.484 -4.528 7.051 1.00 58.62 107 TYR A O 1
ATOM 852 N N . ASP A 1 108 ? -19.644 -3.872 8.153 1.00 46.50 108 ASP A N 1
ATOM 853 C CA . ASP A 1 108 ? -20.104 -4.315 9.486 1.00 46.50 108 ASP A CA 1
ATOM 854 C C . ASP A 1 108 ? -20.761 -3.158 10.269 1.00 46.50 108 ASP A C 1
ATOM 856 O O . ASP A 1 108 ? -20.176 -2.610 11.210 1.00 46.50 108 ASP A O 1
ATOM 860 N N . TYR A 1 109 ? -21.974 -2.770 9.857 1.00 49.91 109 TYR A N 1
ATOM 861 C CA . TYR A 1 109 ? -22.904 -1.977 10.681 1.00 49.91 109 TYR A CA 1
ATOM 862 C C . TYR A 1 109 ? -23.899 -2.879 11.412 1.00 49.91 109 TYR A C 1
ATOM 864 O O . TYR A 1 109 ? -24.425 -3.816 10.768 1.00 49.91 109 TYR A O 1
#

Secondary structure (DSSP, 8-state):
----SSHHHHHHHHHHHHHHHHHHHHHHHHHHHHHHHHH-TTGGG--HHHIIIIIGGG--EEEEEETTEEEEEESS-TTHHHHHHHHTTHHHHHHHTT---S-HHHH--

Foldseek 3Di:
DDDDPPPVCVVVVVVVVVVVVVVVVVVVVVVLQVVQVLLPPPSNVDDPVCCCPPPVVPFDWDWDDDPQDIDIGTDDRRSVVSCCVDPPPVCVVCVVVVHHSHDCVVPPD

Radius of gyration: 19.67 Å; chains: 1; bounding box: 40×49×54 Å